Protein AF-A0A5N8HKA1-F1 (afdb_monomer_lite)

Secondary structure (DSSP, 8-state):
-PEEEEEETTEEEEEETTTT-EEEEEETTEESSPPP--SS-GGGSSB----S--SPPGGGEEEETTEEEEPPPSS--

Organism: Escherichia coli (NCBI:txid562)

Foldseek 3Di:
DDWDWDDDQQWIWTFDPLQRFTQFIDRNPHTPFDHAPPPSDQVRGRHGDDPPDDDDDVVQWDDDPNDIDHHDDPDDD

InterPro domains:
  IPR008183 Aldose 1-/Glucose-6-phosphate 1-epimerase [PF01263] (3-75)
  IPR011013 Galactose mutarotase-like domain superfamily [SSF74650] (2-74)
  IPR014718 Glycoside hydrolase-type carbohydrate-binding [G3DSA:2.70.98.10] (1-77)

pLDDT: mean 95.25, std 4.85, range [66.31, 98.75]

Structure (mmCIF, N/CA/C/O backbone):
data_AF-A0A5N8HKA1-F1
#
_entry.id   AF-A0A5N8HKA1-F1
#
loop_
_atom_site.group_PDB
_atom_site.id
_atom_site.type_symbol
_atom_site.label_atom_id
_atom_site.label_alt_id
_atom_site.label_comp_id
_atom_site.label_asym_id
_atom_site.label_entity_id
_atom_site.label_seq_id
_atom_site.pdbx_PDB_ins_code
_atom_site.Cartn_x
_atom_site.Cartn_y
_atom_site.Cartn_z
_atom_site.occupancy
_atom_site.B_iso_or_equiv
_atom_site.auth_seq_id
_atom_site.auth_comp_id
_atom_site.auth_asym_id
_atom_site.auth_atom_id
_atom_site.pdbx_PDB_model_num
ATOM 1 N N . MET A 1 1 ? 12.607 -8.258 4.085 1.00 87.12 1 MET A N 1
ATOM 2 C CA . MET A 1 1 ? 11.777 -7.744 2.986 1.00 87.12 1 MET A CA 1
ATOM 3 C C . MET A 1 1 ? 12.280 -8.338 1.686 1.00 87.12 1 MET A C 1
ATOM 5 O O . MET A 1 1 ? 13.396 -8.022 1.281 1.00 87.12 1 MET A O 1
ATOM 9 N N . THR A 1 2 ? 11.496 -9.215 1.075 1.00 95.94 2 THR A N 1
ATOM 10 C CA . THR A 1 2 ? 11.774 -9.784 -0.249 1.00 95.94 2 THR A CA 1
ATOM 11 C C . THR A 1 2 ? 10.916 -9.062 -1.275 1.00 95.94 2 THR A C 1
ATOM 13 O O . THR A 1 2 ? 9.724 -8.865 -1.045 1.00 95.94 2 THR A O 1
ATOM 16 N N . ILE A 1 3 ? 11.507 -8.679 -2.407 1.00 97.19 3 ILE A N 1
ATOM 17 C CA . ILE A 1 3 ? 10.769 -8.093 -3.529 1.00 97.19 3 ILE A CA 1
ATOM 18 C C . ILE A 1 3 ? 10.609 -9.152 -4.614 1.00 97.19 3 ILE A C 1
ATOM 20 O O . ILE A 1 3 ? 11.594 -9.702 -5.107 1.00 97.19 3 ILE A O 1
ATOM 24 N N . TYR A 1 4 ? 9.363 -9.400 -4.991 1.00 98.12 4 TYR A N 1
ATOM 25 C CA . TYR A 1 4 ? 8.969 -10.264 -6.090 1.00 98.12 4 TYR A CA 1
ATOM 26 C C . TYR A 1 4 ? 8.702 -9.410 -7.320 1.00 98.12 4 TYR A C 1
ATOM 28 O O . TYR A 1 4 ? 7.957 -8.432 -7.260 1.00 98.12 4 TYR A O 1
ATOM 36 N N . THR A 1 5 ? 9.285 -9.809 -8.445 1.00 98.31 5 THR A N 1
ATOM 37 C CA . THR A 1 5 ? 9.011 -9.195 -9.742 1.00 98.31 5 THR A CA 1
ATOM 38 C C . THR A 1 5 ? 8.026 -10.069 -10.502 1.00 98.31 5 THR A C 1
ATOM 40 O O . THR A 1 5 ? 8.328 -11.221 -10.810 1.00 98.31 5 THR A O 1
ATOM 43 N N . LEU A 1 6 ? 6.866 -9.513 -10.839 1.00 98.25 6 LEU A N 1
ATOM 44 C CA . LEU A 1 6 ? 5.907 -10.110 -11.764 1.00 98.25 6 LEU A CA 1
ATOM 45 C C . LEU A 1 6 ? 6.032 -9.416 -13.123 1.00 98.25 6 LEU A C 1
ATOM 47 O O . LEU A 1 6 ? 6.285 -8.211 -13.198 1.00 98.25 6 LEU A O 1
ATOM 51 N N . SER A 1 7 ? 5.880 -10.155 -14.219 1.00 98.19 7 SER A N 1
ATOM 52 C CA . SER A 1 7 ? 5.981 -9.590 -15.570 1.00 98.19 7 SER A CA 1
ATOM 53 C C . SER A 1 7 ? 4.996 -10.249 -16.528 1.00 98.19 7 SER A C 1
ATOM 55 O O . SER A 1 7 ? 4.800 -11.462 -16.478 1.00 98.19 7 SER A O 1
ATOM 57 N N . HIS A 1 8 ? 4.375 -9.449 -17.397 1.00 98.38 8 HIS A N 1
ATOM 58 C CA . HIS A 1 8 ? 3.472 -9.925 -18.446 1.00 98.38 8 HIS A CA 1
ATOM 59 C C . HIS A 1 8 ? 3.449 -8.946 -19.628 1.00 98.38 8 HIS A C 1
ATOM 61 O O . HIS A 1 8 ? 2.986 -7.809 -19.503 1.00 98.38 8 HIS A O 1
ATOM 67 N N . GLY A 1 9 ? 3.930 -9.384 -20.796 1.00 98.12 9 GLY A N 1
ATOM 68 C CA . GLY A 1 9 ? 4.116 -8.501 -21.951 1.00 98.12 9 GLY A CA 1
ATOM 69 C C . GLY A 1 9 ? 5.041 -7.328 -21.605 1.00 98.12 9 GLY A C 1
ATOM 70 O O . GLY A 1 9 ? 6.112 -7.534 -21.045 1.00 98.12 9 GLY A O 1
ATOM 71 N N . SER A 1 10 ? 4.603 -6.099 -21.890 1.00 98.38 10 SER A N 1
ATOM 72 C CA . SER A 1 10 ? 5.338 -4.870 -21.552 1.00 98.38 10 SER A CA 1
ATOM 73 C C . SER A 1 10 ? 5.213 -4.449 -20.081 1.00 98.38 10 SER A C 1
ATOM 75 O O . SER A 1 10 ? 5.737 -3.405 -19.710 1.00 98.38 10 SER A O 1
ATOM 77 N N . LEU A 1 11 ? 4.454 -5.168 -19.245 1.00 98.75 11 LEU A N 1
ATOM 78 C CA . LEU A 1 11 ? 4.204 -4.777 -17.855 1.00 98.75 11 LEU A CA 1
ATOM 79 C C . LEU A 1 11 ? 5.168 -5.473 -16.895 1.00 98.75 11 LEU A C 1
ATOM 81 O O . LEU A 1 11 ? 5.359 -6.688 -16.976 1.00 98.75 11 LEU A O 1
ATOM 85 N N . LYS A 1 12 ? 5.696 -4.708 -15.937 1.00 98.69 12 LYS A N 1
ATOM 86 C CA . LYS A 1 12 ? 6.513 -5.199 -14.820 1.00 98.69 12 LYS A CA 1
ATOM 87 C C . LYS A 1 12 ? 6.009 -4.607 -13.505 1.00 98.69 12 LYS A C 1
ATOM 89 O O . LYS A 1 12 ? 5.845 -3.392 -13.415 1.00 98.69 12 LYS A O 1
ATOM 94 N N . LEU A 1 13 ? 5.818 -5.448 -12.490 1.00 98.50 13 LEU A N 1
ATOM 95 C CA . LEU A 1 13 ? 5.387 -5.063 -11.145 1.00 98.50 13 LEU A CA 1
ATOM 96 C C . LEU A 1 13 ? 6.377 -5.599 -10.104 1.00 98.50 13 LEU A C 1
ATOM 98 O O . LEU A 1 13 ? 6.600 -6.806 -10.046 1.00 98.50 13 LEU A O 1
ATOM 102 N N . ASP A 1 14 ? 6.922 -4.716 -9.271 1.00 98.25 14 ASP A N 1
ATOM 103 C CA . ASP A 1 14 ? 7.701 -5.083 -8.084 1.00 98.25 14 ASP A CA 1
ATOM 104 C C . ASP A 1 14 ? 6.762 -5.048 -6.860 1.00 98.25 14 ASP A C 1
ATOM 106 O O . ASP A 1 14 ? 6.168 -4.005 -6.566 1.00 98.25 14 ASP A O 1
ATOM 110 N N . VAL A 1 15 ? 6.638 -6.161 -6.131 1.00 97.81 15 VAL A N 1
ATOM 111 C CA . VAL A 1 15 ? 5.799 -6.293 -4.921 1.00 97.81 15 VAL A CA 1
ATOM 112 C C . VAL A 1 15 ? 6.630 -6.812 -3.754 1.00 97.81 15 VAL A C 1
ATOM 114 O O . VAL A 1 15 ? 7.431 -7.727 -3.921 1.00 97.81 15 VAL A O 1
ATOM 117 N N . SER A 1 16 ? 6.432 -6.256 -2.564 1.00 97.06 16 SER A N 1
ATOM 118 C CA . SER A 1 16 ? 7.104 -6.682 -1.334 1.00 97.06 16 SER A CA 1
ATOM 119 C C . SER A 1 16 ? 6.265 -7.688 -0.537 1.00 97.06 16 SER A C 1
ATOM 121 O O . SER A 1 16 ? 5.053 -7.505 -0.395 1.00 97.06 16 SER A O 1
ATOM 123 N N . ASP A 1 17 ? 6.899 -8.712 0.052 1.00 95.69 17 ASP A N 1
ATOM 124 C CA . ASP A 1 17 ? 6.242 -9.573 1.059 1.00 95.69 17 ASP A CA 1
ATOM 125 C C . ASP A 1 17 ? 5.890 -8.830 2.353 1.00 95.69 17 ASP A C 1
ATOM 127 O O . ASP A 1 17 ? 5.018 -9.257 3.112 1.00 95.69 17 ASP A O 1
ATOM 131 N N . GLN A 1 18 ? 6.534 -7.696 2.605 1.00 94.75 18 GLN A N 1
ATOM 132 C CA . GLN A 1 18 ? 6.269 -6.876 3.770 1.00 94.75 18 GLN A CA 1
ATOM 133 C C . GLN A 1 18 ? 5.062 -5.976 3.498 1.00 94.75 18 GLN A C 1
ATOM 135 O O . GLN A 1 18 ? 5.158 -4.957 2.817 1.00 94.75 18 GLN A O 1
ATOM 140 N N . GLY A 1 19 ? 3.905 -6.368 4.032 1.00 92.88 19 GLY A N 1
ATOM 141 C CA . GLY A 1 19 ? 2.663 -5.598 3.922 1.00 92.88 19 GLY A CA 1
ATOM 142 C C . GLY A 1 19 ? 2.000 -5.635 2.540 1.00 92.88 19 GLY A C 1
ATOM 143 O O . GLY A 1 19 ? 1.025 -4.917 2.337 1.00 92.88 19 GLY A O 1
ATOM 144 N N . GLY A 1 20 ? 2.501 -6.447 1.599 1.00 95.06 20 GLY A N 1
ATOM 145 C CA . GLY A 1 20 ? 1.915 -6.587 0.261 1.00 95.06 20 GLY A CA 1
ATOM 146 C C . GLY A 1 20 ? 1.954 -5.297 -0.561 1.00 95.06 20 GLY A C 1
ATOM 147 O O . GLY A 1 20 ? 1.040 -5.034 -1.342 1.00 95.06 20 GLY A O 1
ATOM 148 N N . VAL A 1 21 ? 2.965 -4.454 -0.338 1.00 97.38 21 VAL A N 1
ATOM 149 C CA . VAL A 1 21 ? 3.076 -3.146 -0.992 1.00 97.38 21 VAL A CA 1
ATOM 150 C C . VAL A 1 21 ? 3.649 -3.270 -2.401 1.00 97.38 21 VAL A C 1
ATOM 152 O O . VAL A 1 21 ? 4.472 -4.142 -2.682 1.00 97.38 21 VAL A O 1
ATOM 155 N N . ILE A 1 22 ? 3.243 -2.361 -3.284 1.00 98.31 22 ILE A N 1
ATOM 156 C CA . ILE A 1 22 ? 3.849 -2.186 -4.604 1.00 98.31 22 ILE A CA 1
ATOM 157 C C . ILE A 1 22 ? 5.053 -1.257 -4.446 1.00 98.31 22 ILE A C 1
ATOM 159 O O . ILE A 1 22 ? 4.910 -0.117 -4.000 1.00 98.31 22 ILE A O 1
ATOM 163 N N . GLU A 1 23 ? 6.225 -1.727 -4.857 1.00 98.19 23 GLU A N 1
ATOM 164 C CA . GLU A 1 23 ? 7.478 -0.957 -4.868 1.00 98.19 23 GLU A CA 1
ATOM 165 C C . GLU A 1 23 ? 7.755 -0.306 -6.230 1.00 98.19 23 GLU A C 1
ATOM 167 O O . GLU A 1 23 ? 8.588 0.595 -6.351 1.00 98.19 23 GLU A O 1
ATOM 172 N N . GLY A 1 24 ? 7.041 -0.739 -7.267 1.00 98.31 24 GLY A N 1
ATOM 173 C CA . GLY A 1 24 ? 6.995 -0.040 -8.539 1.00 98.31 24 GLY A CA 1
ATOM 174 C C . GLY A 1 24 ? 6.193 -0.780 -9.594 1.00 98.31 24 GLY A C 1
ATOM 175 O O . GLY A 1 24 ? 5.998 -1.992 -9.526 1.00 98.31 24 GLY A O 1
ATOM 176 N N . PHE A 1 25 ? 5.705 -0.020 -10.568 1.00 98.69 25 PHE A N 1
ATOM 177 C CA . PHE A 1 25 ? 4.911 -0.534 -11.672 1.00 98.69 25 PHE A CA 1
ATOM 178 C C . PHE A 1 25 ? 5.283 0.212 -12.948 1.00 98.69 25 PHE A C 1
ATOM 180 O O . PHE A 1 25 ? 5.259 1.445 -12.971 1.00 98.69 25 PHE A O 1
ATOM 187 N N . TRP A 1 26 ? 5.635 -0.528 -13.997 1.00 98.69 26 TRP A N 1
ATOM 188 C CA . TRP A 1 26 ? 6.137 0.025 -15.253 1.00 98.69 26 TRP A CA 1
ATOM 189 C C . TRP A 1 26 ? 5.438 -0.584 -16.460 1.00 98.69 26 TRP A C 1
ATOM 191 O O . TRP A 1 26 ? 5.045 -1.756 -16.447 1.00 98.69 26 TRP A O 1
ATOM 201 N N . ARG A 1 27 ? 5.374 0.217 -17.526 1.00 98.56 27 ARG A N 1
ATOM 202 C CA . ARG A 1 27 ? 5.224 -0.257 -18.899 1.00 98.56 27 ARG A CA 1
ATOM 203 C C . ARG A 1 27 ? 6.519 0.031 -19.647 1.00 98.56 27 ARG A C 1
ATOM 205 O O . ARG A 1 27 ? 6.890 1.196 -19.783 1.00 98.56 27 ARG A O 1
ATOM 212 N N . ASP A 1 28 ? 7.194 -1.013 -20.107 1.00 97.31 28 ASP A N 1
ATOM 213 C CA . ASP A 1 28 ? 8.549 -0.937 -20.652 1.00 97.31 28 ASP A CA 1
ATOM 214 C C . ASP A 1 28 ? 9.473 -0.194 -19.667 1.00 97.31 28 ASP A C 1
ATOM 216 O O . ASP A 1 28 ? 9.685 -0.654 -18.545 1.00 97.31 28 ASP A O 1
ATOM 220 N N . THR A 1 29 ? 9.981 0.981 -20.038 1.00 96.19 29 THR A N 1
ATOM 221 C CA . THR A 1 29 ? 10.815 1.831 -19.172 1.00 96.19 29 THR A CA 1
ATOM 222 C C . THR A 1 29 ? 10.038 2.951 -18.476 1.00 96.19 29 THR A C 1
ATOM 224 O O . THR A 1 29 ? 10.595 3.644 -17.624 1.00 96.19 29 THR A O 1
ATOM 227 N N . THR A 1 30 ? 8.757 3.144 -18.804 1.00 98.38 30 THR A N 1
ATOM 228 C CA . THR A 1 30 ? 7.944 4.248 -18.276 1.00 98.38 30 THR A CA 1
ATOM 229 C C . THR A 1 30 ? 7.298 3.852 -16.943 1.00 98.38 30 THR A C 1
ATOM 231 O O . THR A 1 30 ? 6.533 2.881 -16.907 1.00 98.38 30 THR A O 1
ATOM 234 N N . PRO A 1 31 ? 7.557 4.580 -15.839 1.00 98.31 31 PRO A N 1
ATOM 235 C CA . PRO A 1 31 ? 6.900 4.321 -14.563 1.00 98.31 31 PRO A CA 1
ATOM 236 C C . PRO A 1 31 ? 5.422 4.729 -14.626 1.00 98.31 31 PRO A C 1
ATOM 238 O O . PRO A 1 31 ? 5.099 5.878 -14.918 1.00 98.31 31 PRO A O 1
ATOM 241 N N . LEU A 1 32 ? 4.524 3.785 -14.332 1.00 98.31 32 LEU A N 1
ATOM 242 C CA . LEU A 1 32 ? 3.079 4.023 -14.212 1.00 98.31 32 LEU A CA 1
ATOM 243 C C . LEU A 1 32 ? 2.689 4.491 -12.803 1.00 98.31 32 LEU A C 1
ATOM 245 O O . LEU A 1 32 ? 1.676 5.163 -12.631 1.00 98.31 32 LEU A O 1
ATOM 249 N N . LEU A 1 33 ? 3.501 4.151 -11.800 1.00 98.25 33 LEU A N 1
ATOM 250 C CA . LEU A 1 33 ? 3.426 4.678 -10.438 1.00 98.25 33 LEU A CA 1
ATOM 251 C C . LEU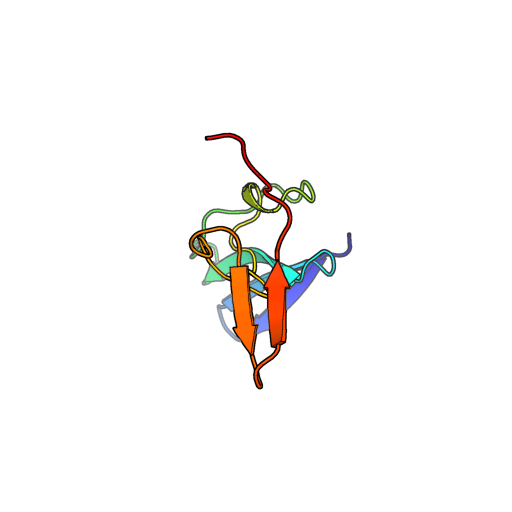 A 1 33 ? 4.764 5.322 -10.069 1.00 98.25 33 LEU A C 1
ATOM 253 O O . LEU A 1 33 ? 5.811 4.915 -10.574 1.00 98.25 33 LEU A O 1
ATOM 257 N N . ARG A 1 34 ? 4.747 6.288 -9.140 1.00 97.81 34 ARG A N 1
ATOM 258 C CA . ARG A 1 34 ? 5.975 6.844 -8.548 1.00 97.81 34 ARG A CA 1
ATOM 259 C C . ARG A 1 34 ? 6.830 5.691 -7.994 1.00 97.81 34 ARG A C 1
ATOM 261 O O . ARG A 1 34 ? 6.316 4.972 -7.137 1.00 97.81 34 ARG A O 1
ATOM 268 N N . PRO A 1 35 ? 8.095 5.514 -8.417 1.00 96.88 35 PRO A N 1
ATOM 269 C CA . PRO A 1 35 ? 8.949 4.453 -7.886 1.00 96.88 35 PRO A CA 1
ATOM 270 C C . PRO A 1 35 ? 9.082 4.530 -6.361 1.00 96.88 35 PRO A C 1
ATOM 272 O O . PRO A 1 35 ? 9.296 5.614 -5.810 1.00 96.88 35 PRO A O 1
ATOM 275 N N . GLY A 1 36 ? 8.927 3.388 -5.693 1.00 96.88 36 GLY A N 1
ATOM 276 C CA . GLY A 1 36 ? 9.104 3.270 -4.252 1.00 96.88 36 GLY A CA 1
ATOM 277 C C . GLY A 1 36 ? 10.575 3.356 -3.849 1.00 96.88 36 GLY A C 1
ATOM 278 O O . GLY A 1 36 ? 11.476 3.088 -4.649 1.00 96.88 36 GLY A O 1
ATOM 279 N N . LYS A 1 37 ? 10.836 3.730 -2.592 1.00 96.75 37 LYS A N 1
ATOM 280 C CA . LYS A 1 37 ? 12.208 3.773 -2.048 1.00 96.75 37 LYS A CA 1
ATOM 281 C C . LYS 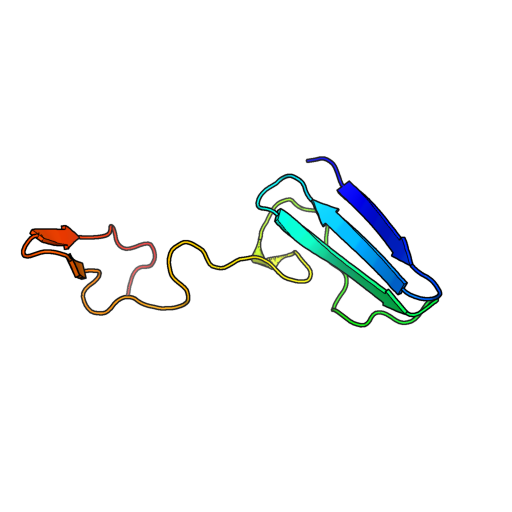A 1 37 ? 12.692 2.429 -1.507 1.00 96.75 37 LYS A C 1
ATOM 283 O O . LYS A 1 37 ? 13.859 2.342 -1.131 1.00 96.75 37 LYS A O 1
ATOM 288 N N . LYS A 1 38 ? 11.828 1.406 -1.430 1.00 94.56 38 LYS A N 1
ATOM 289 C CA . LYS A 1 38 ? 12.170 0.082 -0.883 1.00 94.56 38 LYS A CA 1
ATOM 290 C C . LYS A 1 38 ? 12.712 0.159 0.556 1.00 94.56 38 LYS A C 1
ATOM 292 O O . LYS A 1 38 ? 13.577 -0.620 0.944 1.00 94.56 38 LYS A O 1
ATOM 297 N N . SER A 1 39 ? 12.216 1.117 1.347 1.00 94.69 39 SER A N 1
ATOM 298 C CA . SER A 1 39 ? 12.668 1.388 2.723 1.00 94.69 39 SER A CA 1
ATOM 299 C C . SER A 1 39 ? 11.927 0.573 3.790 1.00 94.69 39 SER A C 1
ATOM 301 O O . SER A 1 39 ? 12.295 0.617 4.960 1.00 94.69 39 SER A O 1
ATOM 303 N N . GLY A 1 40 ? 10.862 -0.144 3.413 1.00 91.56 40 GLY A N 1
ATOM 304 C CA . GLY A 1 40 ? 9.952 -0.811 4.351 1.00 91.56 40 GLY A CA 1
ATOM 305 C C . GLY A 1 40 ? 8.950 0.132 5.035 1.00 91.56 40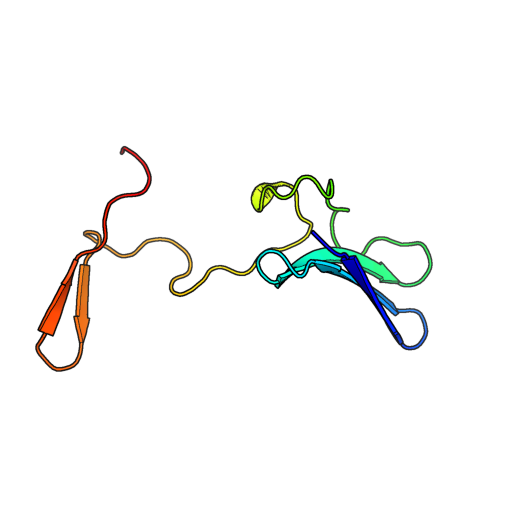 GLY A C 1
ATOM 306 O O . GLY A 1 40 ? 8.093 -0.336 5.785 1.00 91.56 40 GLY A O 1
ATOM 307 N N . VAL A 1 41 ? 9.014 1.442 4.767 1.00 94.00 41 VAL A N 1
ATOM 308 C CA . VAL A 1 41 ? 8.018 2.427 5.212 1.00 94.00 41 VAL A CA 1
ATOM 309 C C . VAL A 1 41 ? 6.892 2.495 4.180 1.00 94.00 41 VAL A C 1
ATOM 311 O O . VAL A 1 41 ? 7.137 2.769 3.009 1.00 94.00 41 VAL A O 1
ATOM 314 N N . ALA A 1 42 ? 5.642 2.288 4.604 1.00 92.88 42 ALA A N 1
ATOM 315 C CA . ALA A 1 42 ? 4.500 2.203 3.686 1.00 92.88 42 ALA A CA 1
ATOM 316 C C . ALA A 1 42 ? 4.357 3.441 2.778 1.00 92.88 42 ALA A C 1
ATOM 318 O O . ALA A 1 42 ? 4.171 3.308 1.573 1.00 92.88 42 ALA A O 1
ATOM 319 N N . THR A 1 43 ? 4.524 4.650 3.321 1.00 94.50 43 THR A N 1
ATOM 320 C CA . THR A 1 43 ? 4.421 5.913 2.562 1.00 94.50 43 THR A CA 1
ATOM 321 C C . THR A 1 43 ? 5.571 6.147 1.574 1.00 94.50 43 THR A C 1
ATOM 323 O O . THR A 1 43 ? 5.456 6.969 0.658 1.00 94.50 43 THR A O 1
ATOM 326 N N . ASP A 1 44 ? 6.673 5.413 1.712 1.00 97.06 44 ASP A N 1
ATOM 327 C CA . ASP A 1 44 ? 7.780 5.426 0.759 1.00 97.06 44 ASP A CA 1
ATOM 328 C C . ASP A 1 44 ? 7.577 4.456 -0.413 1.00 97.06 44 ASP A C 1
ATOM 330 O O . ASP A 1 44 ? 8.284 4.586 -1.414 1.00 97.06 44 ASP A O 1
ATOM 334 N N . ALA A 1 45 ? 6.627 3.520 -0.318 1.00 97.69 45 ALA A N 1
ATOM 335 C CA . ALA A 1 45 ? 6.267 2.617 -1.407 1.00 97.69 45 ALA A CA 1
ATOM 336 C C . ALA A 1 45 ? 5.535 3.363 -2.545 1.00 97.69 45 ALA A C 1
ATOM 338 O O . ALA A 1 45 ? 5.104 4.518 -2.409 1.00 97.69 45 ALA A O 1
ATOM 339 N N . SER A 1 46 ? 5.370 2.700 -3.691 1.00 98.06 46 SER A N 1
ATOM 340 C CA . SER A 1 46 ? 4.560 3.230 -4.796 1.00 98.06 46 SER A CA 1
ATOM 341 C C . SER A 1 46 ? 3.074 3.230 -4.454 1.00 98.06 46 SER A C 1
ATOM 343 O O . SER A 1 46 ? 2.368 4.192 -4.751 1.00 98.06 46 SER A O 1
ATOM 345 N N . CYS A 1 47 ? 2.601 2.145 -3.844 1.00 97.81 47 CYS A N 1
ATOM 346 C CA . CYS A 1 47 ? 1.230 1.981 -3.381 1.00 97.81 47 CYS A CA 1
ATOM 347 C C . CYS A 1 47 ? 1.209 0.938 -2.260 1.00 97.81 47 CYS A C 1
ATOM 349 O O . CYS A 1 47 ? 1.937 -0.051 -2.325 1.00 97.81 47 CYS A O 1
ATOM 351 N N . PHE A 1 48 ? 0.384 1.146 -1.239 1.00 96.81 48 PHE A N 1
ATOM 352 C CA . PHE A 1 48 ? 0.280 0.247 -0.095 1.00 96.81 48 PHE A CA 1
ATOM 353 C C . PHE A 1 48 ? -1.191 -0.006 0.260 1.00 96.81 48 PHE A C 1
ATOM 355 O O . PHE A 1 48 ? -2.014 0.905 0.129 1.00 96.81 48 PHE A O 1
ATOM 362 N N . PRO A 1 49 ? -1.545 -1.224 0.705 1.00 95.81 49 PRO A N 1
ATOM 363 C CA . PRO A 1 49 ? -2.905 -1.526 1.130 1.00 95.81 49 PRO A CA 1
ATOM 364 C C . PRO A 1 49 ? -3.287 -0.731 2.382 1.00 95.81 49 PRO A C 1
ATOM 366 O O . PRO A 1 49 ? -2.486 -0.575 3.303 1.00 95.81 49 PRO A O 1
ATOM 369 N N . LEU A 1 50 ? -4.542 -0.288 2.449 1.00 94.25 50 LEU A N 1
ATOM 370 C CA . LEU A 1 50 ? -5.142 0.269 3.659 1.00 94.25 50 LEU A CA 1
ATOM 371 C C . LEU A 1 50 ? -6.098 -0.767 4.245 1.00 94.25 50 LEU A C 1
ATOM 373 O O . LEU A 1 50 ? -7.208 -0.946 3.744 1.00 94.25 50 LEU A O 1
ATOM 377 N N . VAL A 1 51 ? -5.636 -1.487 5.265 1.00 92.88 51 VAL A N 1
ATOM 378 C CA . VAL A 1 51 ? -6.362 -2.615 5.856 1.00 92.88 51 VAL A CA 1
ATOM 379 C C . VAL A 1 51 ? -6.311 -2.586 7.387 1.00 92.88 51 VAL A C 1
ATOM 381 O O . VAL A 1 51 ? -5.341 -2.090 7.957 1.00 92.88 51 VAL A O 1
ATOM 384 N N . PRO A 1 52 ? -7.335 -3.135 8.070 1.00 91.88 52 PRO A N 1
ATOM 385 C CA . PRO A 1 52 ? -8.620 -3.569 7.507 1.00 91.88 52 PRO A CA 1
ATOM 386 C C . PRO A 1 52 ? -9.558 -2.397 7.163 1.00 91.88 52 PRO A C 1
ATOM 388 O O . PRO A 1 52 ? -10.567 -2.601 6.497 1.00 91.88 52 PRO A O 1
ATOM 391 N N . PHE A 1 53 ? -9.226 -1.175 7.586 1.00 92.31 53 PHE A N 1
ATOM 392 C CA . PHE A 1 53 ? -9.991 0.033 7.294 1.00 92.31 53 PHE A CA 1
ATOM 393 C C . PHE A 1 53 ? -9.147 1.006 6.480 1.00 92.31 53 PHE A C 1
ATOM 395 O O . PHE A 1 53 ? -7.982 1.250 6.792 1.00 92.31 53 PHE A O 1
ATOM 402 N N . ALA A 1 54 ? -9.763 1.600 5.462 1.00 92.44 54 ALA A N 1
ATOM 403 C CA . ALA A 1 54 ? -9.210 2.756 4.782 1.00 92.44 54 ALA A CA 1
ATOM 404 C C . ALA A 1 54 ? -9.730 4.044 5.427 1.00 92.44 54 ALA A C 1
ATOM 406 O O . ALA A 1 54 ? -10.890 4.124 5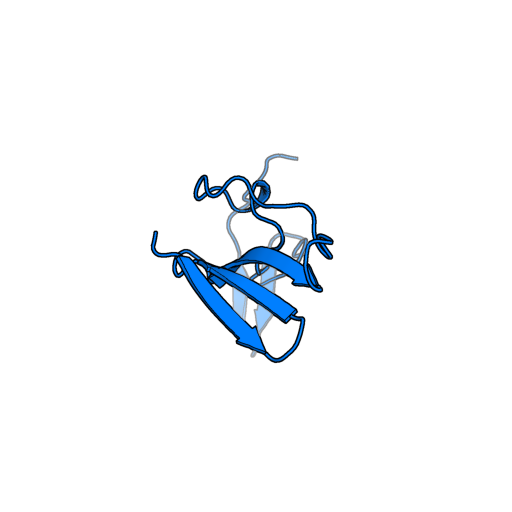.829 1.00 92.44 54 ALA A O 1
ATOM 407 N N . ASN A 1 55 ? -8.887 5.077 5.460 1.00 91.56 55 ASN A N 1
ATOM 408 C CA . ASN A 1 55 ? -9.210 6.387 6.029 1.00 91.56 55 ASN A CA 1
ATOM 409 C C . ASN A 1 55 ? -9.586 6.328 7.523 1.00 91.56 55 ASN A C 1
ATOM 411 O O . ASN A 1 55 ? -8.948 5.628 8.306 1.00 91.56 55 ASN A O 1
ATOM 415 N N . ARG A 1 56 ? -10.550 7.155 7.938 1.00 92.25 56 ARG A N 1
ATOM 416 C CA . ARG A 1 56 ? -10.896 7.408 9.338 1.00 92.25 56 ARG A CA 1
ATOM 417 C C . ARG A 1 56 ? -12.158 6.647 9.716 1.00 92.25 56 ARG A C 1
ATOM 419 O O . ARG A 1 56 ? -13.149 6.692 8.992 1.00 92.25 56 ARG A O 1
ATOM 426 N N . VAL A 1 57 ? -12.136 6.039 10.897 1.00 93.50 57 VAL A N 1
ATOM 427 C CA . VAL A 1 57 ? -13.333 5.520 11.564 1.00 93.50 57 VAL A CA 1
ATOM 428 C C . VAL A 1 57 ? -13.803 6.575 12.562 1.00 93.50 57 VAL A C 1
ATOM 430 O O . VAL A 1 57 ? -13.066 6.942 13.477 1.00 93.50 57 VAL A O 1
ATOM 433 N N . SER A 1 58 ? -15.017 7.099 12.375 1.00 93.12 58 SER A N 1
ATOM 434 C 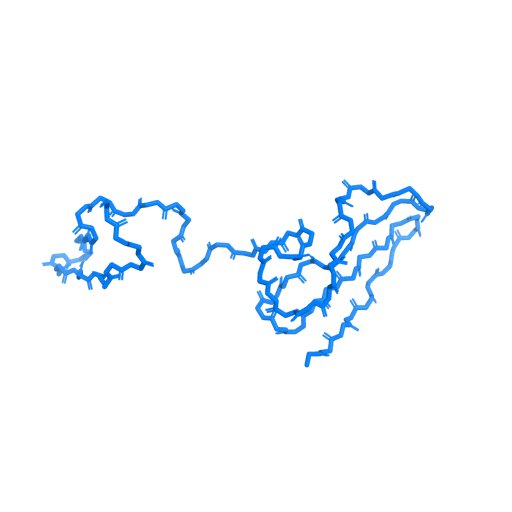CA . SER A 1 58 ? -15.557 8.158 13.237 1.00 93.12 58 SER A CA 1
ATOM 435 C C . SER A 1 58 ? -15.625 7.707 14.700 1.00 93.12 58 SER A C 1
ATOM 437 O O . SER A 1 58 ? -16.066 6.597 14.998 1.00 93.12 58 SER A O 1
ATOM 439 N N . GLY A 1 59 ? -15.146 8.549 15.619 1.00 93.56 59 GLY A N 1
ATOM 440 C CA . GLY A 1 59 ? -15.071 8.228 17.050 1.00 93.56 59 GLY A CA 1
ATOM 441 C C . GLY A 1 59 ? -14.179 7.028 17.391 1.00 93.56 59 GLY A C 1
ATOM 442 O O . GLY A 1 59 ? -14.265 6.513 18.505 1.00 93.56 59 GLY A O 1
ATOM 443 N N . ASN A 1 60 ? -13.357 6.559 16.443 1.00 94.56 60 ASN A N 1
ATOM 444 C CA . ASN A 1 60 ? -12.573 5.332 16.556 1.00 94.56 60 ASN A CA 1
ATOM 445 C C . ASN A 1 60 ? -13.421 4.118 16.969 1.00 94.56 60 ASN A C 1
ATOM 447 O O . ASN A 1 60 ? -12.924 3.236 17.658 1.00 94.56 60 ASN A O 1
ATOM 451 N N . ARG A 1 61 ? -14.701 4.056 16.584 1.00 96.06 61 ARG A N 1
ATOM 452 C CA . ARG A 1 61 ? -15.596 2.964 16.989 1.00 96.06 61 ARG A CA 1
ATOM 453 C C . ARG A 1 61 ? -16.607 2.585 15.923 1.00 96.06 61 ARG A C 1
ATOM 455 O O . ARG A 1 61 ? -16.975 3.405 15.086 1.00 96.06 61 ARG A O 1
ATOM 462 N N . PHE A 1 62 ? -17.091 1.351 15.990 1.00 96.06 62 PHE A N 1
ATOM 463 C CA . PHE A 1 62 ? -18.197 0.861 15.169 1.00 96.06 62 PHE A CA 1
ATOM 464 C C . PHE A 1 62 ? -18.958 -0.261 15.887 1.00 96.06 62 PHE A C 1
ATOM 466 O O . PHE A 1 62 ? -18.436 -0.885 16.810 1.00 96.06 62 PHE A O 1
ATOM 473 N N . VAL A 1 63 ? -20.193 -0.533 15.459 1.00 97.69 63 VAL A N 1
ATOM 474 C CA . VAL A 1 63 ? -21.012 -1.642 15.973 1.00 97.69 63 VAL A CA 1
ATOM 475 C C . VAL A 1 63 ? -21.148 -2.711 14.897 1.00 97.69 63 VAL A C 1
ATOM 477 O O . VAL A 1 63 ? -21.469 -2.408 13.749 1.00 97.69 63 VAL A O 1
ATOM 480 N N . TRP A 1 64 ? -20.936 -3.969 15.271 1.00 96.75 64 TRP A N 1
ATOM 481 C CA . TRP A 1 64 ? -21.119 -5.128 14.404 1.00 96.75 64 TRP A CA 1
ATOM 482 C C . TRP A 1 64 ? -21.815 -6.244 15.189 1.00 96.75 64 TRP A C 1
ATOM 484 O O . TRP A 1 64 ? -21.417 -6.551 16.309 1.00 96.75 64 TRP A O 1
ATOM 494 N N . GLN A 1 65 ? -22.891 -6.810 14.630 1.00 97.88 65 GLN A N 1
ATOM 495 C CA . GLN A 1 65 ? -23.752 -7.819 15.281 1.00 97.88 65 GLN A CA 1
ATOM 496 C C . GLN A 1 65 ? -24.116 -7.484 16.741 1.00 97.88 65 GLN A C 1
ATOM 498 O O . GLN A 1 65 ? -24.027 -8.318 17.637 1.00 97.88 65 GLN A O 1
ATOM 503 N N . GLY A 1 66 ? -24.496 -6.228 16.991 1.00 97.75 66 GLY A N 1
ATOM 504 C CA . GLY A 1 66 ? -24.886 -5.753 18.323 1.00 97.75 66 GLY A CA 1
ATOM 505 C C . GLY A 1 66 ? -23.729 -5.564 19.312 1.00 97.75 66 GLY A C 1
ATOM 506 O O . GLY A 1 66 ? -23.970 -5.136 20.437 1.00 97.75 66 GLY A O 1
ATOM 507 N N . ARG A 1 67 ? -22.480 -5.831 18.909 1.00 98.19 67 ARG A N 1
ATOM 508 C CA . ARG A 1 67 ? -21.279 -5.588 19.712 1.00 98.19 67 ARG A CA 1
ATOM 509 C C . ARG A 1 67 ? -20.574 -4.315 19.259 1.00 98.19 67 ARG A C 1
ATOM 511 O O . ARG A 1 67 ? -20.313 -4.134 18.072 1.00 98.19 67 ARG A O 1
ATOM 518 N N . GLU A 1 68 ? -20.230 -3.458 20.212 1.00 98.12 68 GLU A N 1
ATOM 519 C CA . GLU A 1 68 ? -19.373 -2.299 19.968 1.00 98.12 68 GLU A CA 1
ATOM 520 C C . GLU A 1 68 ? -17.891 -2.708 19.948 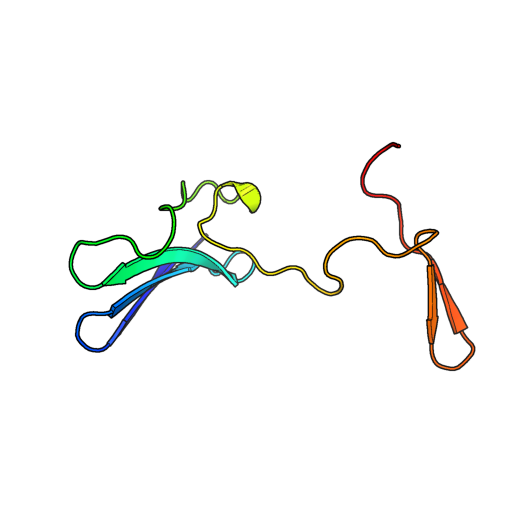1.00 98.12 68 GLU A C 1
ATOM 522 O O . GLU A 1 68 ? -17.430 -3.508 20.770 1.00 98.12 68 GLU A O 1
ATOM 527 N N . TYR A 1 69 ? -17.153 -2.148 18.993 1.00 97.31 69 TYR A N 1
ATOM 528 C CA . TYR A 1 69 ? -15.710 -2.274 18.845 1.00 97.31 69 TYR A CA 1
ATOM 529 C C . TYR A 1 69 ? -15.086 -0.883 18.899 1.00 97.31 69 TYR A C 1
ATOM 531 O O . TYR A 1 69 ? -15.463 -0.003 18.126 1.00 97.31 69 TYR A O 1
ATOM 539 N N . GLN A 1 70 ? -14.105 -0.711 19.782 1.00 96.94 70 GLN A N 1
ATOM 540 C CA . GLN A 1 70 ? -13.325 0.514 19.934 1.00 96.94 70 GLN A CA 1
ATOM 541 C C . GLN A 1 70 ? -11.897 0.276 19.424 1.00 96.94 70 GLN A C 1
ATOM 543 O O . GLN A 1 70 ? -11.257 -0.718 19.768 1.00 96.94 70 GLN A O 1
ATOM 548 N N . LEU A 1 71 ? -11.401 1.199 18.609 1.00 94.06 71 LEU A N 1
ATOM 549 C CA . LEU A 1 71 ? -10.049 1.246 18.064 1.00 94.06 71 LEU A CA 1
ATOM 550 C C . LEU A 1 71 ? -9.201 2.231 18.875 1.00 94.06 71 LEU A C 1
ATOM 552 O O . LEU A 1 71 ? -9.705 3.239 19.379 1.00 94.06 71 LEU A O 1
ATOM 556 N N . GLN A 1 72 ? -7.903 1.945 18.974 1.00 94.00 72 GLN A N 1
ATOM 557 C CA . GLN A 1 72 ? -6.936 2.877 19.549 1.00 94.00 72 GLN A CA 1
ATOM 558 C C . GLN A 1 72 ? -6.640 4.002 18.543 1.00 94.00 72 GLN A C 1
ATOM 560 O O . GLN A 1 72 ? -6.411 3.699 17.367 1.00 94.00 72 GLN A O 1
ATOM 565 N N . PRO A 1 73 ? -6.630 5.280 18.962 1.00 91.75 73 PRO A N 1
ATOM 566 C CA . PRO A 1 73 ? -6.180 6.376 18.110 1.00 91.75 73 PRO A CA 1
ATOM 567 C C . PRO A 1 73 ? -4.728 6.162 17.662 1.00 91.75 73 PRO A C 1
ATOM 569 O O . PRO A 1 73 ? -3.885 5.755 18.458 1.00 91.75 73 PRO A O 1
ATOM 572 N N . ASN A 1 74 ? -4.433 6.449 16.395 1.00 87.75 74 ASN A N 1
ATOM 573 C CA . ASN A 1 74 ? -3.090 6.314 15.815 1.00 87.75 74 ASN A CA 1
ATOM 574 C C . ASN A 1 74 ? -2.440 7.655 15.437 1.00 87.75 74 ASN A C 1
ATOM 576 O O . ASN A 1 74 ? -1.313 7.670 14.950 1.00 87.75 74 ASN A O 1
ATOM 580 N N . VAL A 1 75 ? -3.150 8.761 15.652 1.00 81.88 75 VAL A N 1
ATOM 581 C CA . VAL A 1 75 ? -2.675 10.138 15.505 1.00 81.88 75 VAL A CA 1
ATOM 582 C C . VAL A 1 75 ? -3.357 10.999 16.567 1.00 81.88 75 VAL A C 1
ATOM 584 O O . VAL A 1 75 ? -4.519 10.757 16.908 1.00 81.88 75 VAL A O 1
ATOM 587 N N . GLU A 1 76 ? -2.635 11.982 17.096 1.00 79.69 76 GLU A N 1
ATOM 588 C CA . GLU A 1 76 ? -3.224 13.049 17.909 1.00 79.69 76 GLU A CA 1
ATOM 589 C C . GLU A 1 76 ? -4.007 14.012 17.002 1.00 79.69 76 GLU A C 1
ATOM 591 O O . GLU A 1 76 ? -3.739 14.093 15.799 1.00 79.69 76 GLU A O 1
ATOM 596 N N . TRP A 1 77 ? -5.018 14.675 17.565 1.00 66.31 77 TRP A N 1
ATOM 597 C CA . TRP A 1 77 ? -5.844 15.654 16.852 1.00 66.31 77 TRP A CA 1
ATOM 598 C C . TRP A 1 77 ? -5.215 17.041 16.881 1.00 66.31 77 TRP A C 1
ATOM 600 O O . TRP A 1 77 ? -4.738 17.436 17.968 1.00 66.31 77 TRP A O 1
#

Radius of gyration: 17.01 Å; chains: 1; bounding box: 38×26×42 Å

Sequence (77 aa):
MTIYTLSHGSLKLDVSDQGGVIEGFWRDTTPLLRPGKKSGVATDASCFPLVPFANRVSGNRFVWQGREYQLQPNVEW